Protein AF-A0A9D4GRG3-F1 (afdb_monomer_lite)

Secondary structure (DSSP, 8-state):
--SSSSTT----------SEE-----SSS-PPPEEPHHHHHHHHHSS--HHHHHHHHHHTT--PPPHHHHHHHHHHH-HHHHHHHHHHHHHHHHHHHHHHTT-

pLDDT: mean 75.42, std 15.71, range [44.47, 92.75]

Organism: Dreissena polymorpha (NCBI:txid45954)

Structure (mmCIF, N/CA/C/O backbone):
data_AF-A0A9D4GRG3-F1
#
_entry.id   AF-A0A9D4GRG3-F1
#
loop_
_atom_site.group_PDB
_atom_site.id
_atom_site.type_symbol
_atom_site.label_atom_id
_atom_site.label_alt_id
_atom_site.label_comp_id
_atom_site.label_asym_id
_atom_site.label_entity_id
_atom_site.label_seq_id
_atom_site.pdbx_PDB_ins_code
_atom_site.Cartn_x
_atom_site.Cartn_y
_atom_site.Cartn_z
_atom_site.occupancy
_atom_site.B_iso_or_equiv
_atom_site.auth_seq_id
_atom_site.auth_comp_id
_atom_site.auth_asym_id
_atom_site.auth_atom_id
_atom_site.pdbx_PDB_model_num
ATOM 1 N N . MET A 1 1 ? -18.879 -21.545 46.223 1.00 50.59 1 MET A 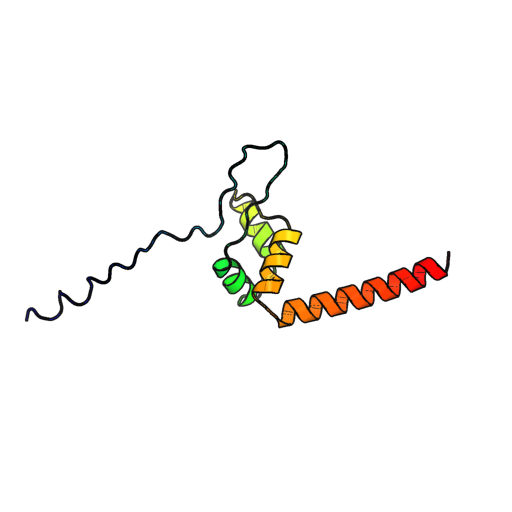N 1
ATOM 2 C CA . MET A 1 1 ? -19.431 -20.861 45.037 1.00 50.59 1 MET A CA 1
ATOM 3 C C . MET A 1 1 ? -18.868 -19.434 44.940 1.00 50.59 1 MET A C 1
ATOM 5 O O . MET A 1 1 ? -19.597 -18.518 44.615 1.00 50.59 1 MET A O 1
ATOM 9 N N . GLU A 1 2 ? -17.574 -19.231 45.237 1.00 49.31 2 GLU A N 1
ATOM 10 C CA . GLU A 1 2 ? -16.988 -17.877 45.379 1.00 49.31 2 GLU A CA 1
ATOM 11 C C . GLU A 1 2 ? -15.610 -17.728 44.705 1.00 49.31 2 GLU A C 1
ATOM 13 O O . GLU A 1 2 ? -14.969 -16.697 44.835 1.00 49.31 2 GLU A O 1
ATOM 18 N N . ARG A 1 3 ? -15.133 -18.733 43.953 1.00 54.16 3 ARG A N 1
ATOM 19 C CA . ARG A 1 3 ? -13.792 -18.700 43.328 1.00 54.16 3 ARG A CA 1
ATOM 20 C C . ARG A 1 3 ? -13.764 -18.267 41.859 1.00 54.16 3 ARG A C 1
ATOM 22 O O . ARG A 1 3 ? -12.698 -18.255 41.262 1.00 54.16 3 ARG A O 1
ATOM 29 N N . GLU A 1 4 ? -14.902 -17.896 41.277 1.00 53.06 4 GLU A N 1
ATOM 30 C CA . GLU A 1 4 ? -14.973 -17.493 39.860 1.00 53.06 4 GLU A CA 1
ATOM 31 C C . GLU A 1 4 ? -15.041 -15.971 39.653 1.00 53.06 4 GLU A C 1
ATOM 33 O O . GLU A 1 4 ? -14.869 -15.496 38.533 1.00 53.06 4 GLU A O 1
ATOM 38 N N . ALA A 1 5 ? -15.222 -15.184 40.720 1.00 51.09 5 ALA A N 1
ATOM 39 C CA . ALA A 1 5 ? -15.347 -13.728 40.616 1.00 51.09 5 ALA A CA 1
ATOM 40 C C . ALA A 1 5 ? -13.997 -12.980 40.544 1.00 51.09 5 ALA A C 1
ATOM 42 O O . ALA A 1 5 ? -13.960 -11.838 40.094 1.00 51.09 5 ALA A O 1
ATOM 43 N N . GLU A 1 6 ? -12.881 -13.606 40.929 1.00 50.59 6 GLU A N 1
ATOM 44 C CA . GLU A 1 6 ? -11.565 -12.941 40.984 1.00 50.59 6 GLU A CA 1
ATOM 45 C C . GLU A 1 6 ? -10.741 -13.070 39.688 1.00 50.59 6 GLU A C 1
ATOM 47 O O . GLU A 1 6 ? -9.720 -12.404 39.526 1.00 50.59 6 GLU A O 1
ATOM 52 N N . MET A 1 7 ? -11.185 -13.870 38.710 1.00 44.78 7 MET A N 1
ATOM 53 C CA . MET A 1 7 ? -10.407 -14.127 37.485 1.00 44.78 7 MET A CA 1
ATOM 54 C C . MET A 1 7 ? -10.530 -13.024 36.410 1.00 44.78 7 MET A C 1
ATOM 56 O O . MET A 1 7 ? -9.888 -13.102 35.365 1.00 44.78 7 MET A O 1
ATOM 60 N N . TYR A 1 8 ? -11.313 -11.968 36.661 1.00 50.69 8 TYR A N 1
ATOM 61 C CA . TYR A 1 8 ? -11.527 -10.851 35.726 1.00 50.69 8 TYR A CA 1
ATOM 62 C C . TYR A 1 8 ? -10.946 -9.510 36.202 1.00 50.69 8 TYR A C 1
ATOM 64 O O . TYR A 1 8 ? -11.350 -8.449 35.734 1.00 50.69 8 TYR A O 1
ATOM 72 N N . GLN A 1 9 ? -9.947 -9.535 37.085 1.00 47.31 9 GLN A N 1
ATOM 73 C CA . GLN A 1 9 ? -9.144 -8.357 37.441 1.00 47.31 9 GLN A CA 1
ATOM 74 C C . GLN A 1 9 ? -7.773 -8.380 36.758 1.00 47.31 9 GLN A C 1
ATOM 76 O O . GLN A 1 9 ? -6.725 -8.203 37.370 1.00 47.31 9 GLN A O 1
ATOM 81 N N . MET A 1 10 ? -7.769 -8.563 35.439 1.00 47.16 10 MET A N 1
ATOM 82 C CA . MET A 1 10 ? -6.627 -8.130 34.638 1.00 47.16 10 MET A CA 1
ATOM 83 C C . MET A 1 10 ? -6.776 -6.622 34.410 1.00 47.16 10 MET A C 1
ATOM 85 O O . MET A 1 10 ? -7.795 -6.210 33.846 1.00 47.16 10 MET A O 1
ATOM 89 N N . PRO A 1 11 ? -5.796 -5.778 34.783 1.00 45.66 11 PRO A N 1
ATOM 90 C CA . PRO A 1 11 ? -5.781 -4.391 34.361 1.00 45.66 11 PRO A CA 1
ATOM 91 C C . PRO A 1 11 ? -5.385 -4.402 32.888 1.00 45.66 11 PRO A C 1
ATOM 93 O O . PRO A 1 11 ? -4.245 -4.118 32.526 1.00 45.66 11 PRO A O 1
ATOM 96 N N . ILE A 1 12 ? -6.313 -4.787 32.011 1.00 54.47 12 ILE A N 1
ATOM 97 C CA . ILE A 1 12 ? -6.154 -4.479 30.604 1.00 54.47 12 ILE A CA 1
ATOM 98 C C . ILE A 1 12 ? -6.296 -2.966 30.568 1.00 54.47 12 ILE A C 1
ATOM 100 O O . ILE A 1 12 ? -7.397 -2.421 30.644 1.00 54.47 12 ILE A O 1
ATOM 104 N N . CYS A 1 13 ? -5.155 -2.286 30.547 1.00 44.47 13 CYS A N 1
ATOM 105 C CA . CYS A 1 13 ? -5.041 -0.886 30.213 1.00 44.47 13 CYS A CA 1
ATOM 106 C C . CYS A 1 13 ? -5.516 -0.724 28.762 1.00 44.47 13 CYS A C 1
ATOM 108 O O . CYS A 1 13 ? -4.736 -0.523 27.838 1.00 44.47 13 CYS A O 1
ATOM 110 N N . TRP A 1 14 ? -6.830 -0.834 28.550 1.00 4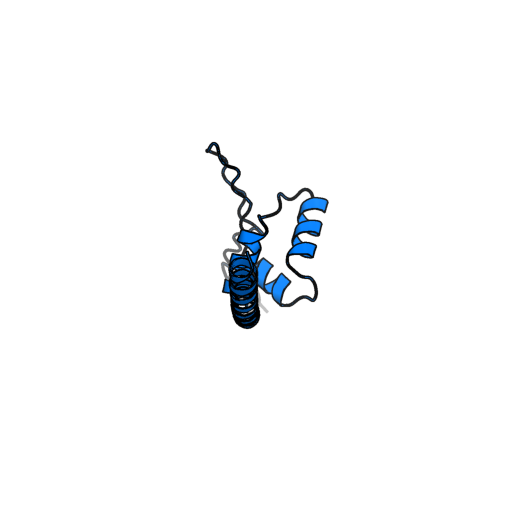6.47 14 TRP A N 1
ATOM 111 C CA . TRP A 1 14 ? -7.525 -0.410 27.347 1.00 46.47 14 TRP A CA 1
ATOM 112 C C . TRP A 1 14 ? -7.455 1.117 27.300 1.00 46.47 14 TRP A C 1
ATOM 114 O O . TRP A 1 14 ? -8.457 1.820 27.400 1.00 46.47 14 TRP A O 1
ATOM 124 N N . GLN A 1 15 ? -6.252 1.665 27.144 1.00 51.72 15 GLN A N 1
ATOM 125 C CA . GLN A 1 15 ? -6.131 2.940 26.470 1.00 51.72 15 GLN A CA 1
ATOM 126 C C . GLN A 1 15 ? -6.703 2.693 25.083 1.00 51.72 15 GLN A C 1
ATOM 128 O O . GLN A 1 15 ? -6.098 1.983 24.284 1.00 51.72 15 GLN A O 1
ATOM 133 N N . ALA A 1 16 ? -7.917 3.195 24.852 1.00 52.69 16 ALA A N 1
ATOM 134 C CA . ALA A 1 16 ? -8.603 3.104 23.577 1.00 52.69 16 ALA A CA 1
ATOM 135 C C . ALA A 1 16 ? -7.630 3.544 22.476 1.00 52.69 16 ALA A C 1
ATOM 137 O O . ALA A 1 16 ? -7.341 4.733 22.317 1.00 52.69 16 ALA A O 1
ATOM 138 N N . LEU A 1 17 ? -7.059 2.569 21.764 1.00 56.00 17 LEU A N 1
ATOM 139 C CA . LEU A 1 17 ? -6.125 2.831 20.685 1.00 56.00 17 LEU A CA 1
ATOM 140 C C . LEU A 1 17 ? -6.932 3.510 19.591 1.00 56.00 17 LEU A C 1
ATOM 142 O O . LEU A 1 17 ? -7.736 2.875 18.907 1.00 56.00 17 LEU A O 1
ATOM 146 N N . LYS A 1 18 ? -6.746 4.824 19.448 1.00 58.31 18 LYS A N 1
ATOM 147 C CA . LYS A 1 18 ? -7.387 5.567 18.372 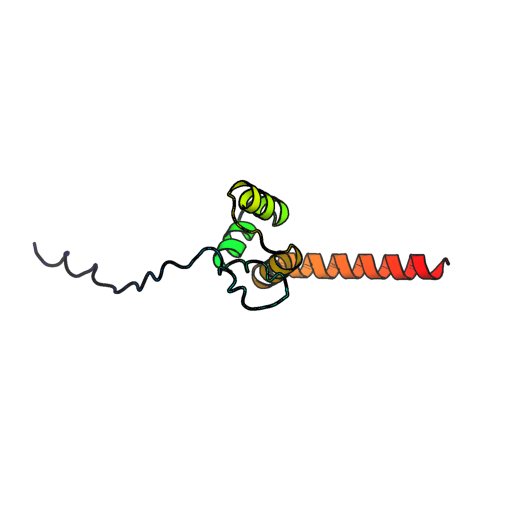1.00 58.31 18 LYS A CA 1
ATOM 148 C C . LYS A 1 18 ? -6.998 4.920 17.037 1.00 58.31 18 LYS A C 1
ATOM 150 O O . LYS A 1 18 ? -5.837 4.575 16.795 1.00 58.31 18 LYS A O 1
ATOM 155 N N . LEU A 1 19 ? -7.988 4.770 16.157 1.00 57.62 19 LEU A N 1
ATOM 156 C CA . LEU A 1 19 ? -7.822 4.249 14.791 1.00 57.62 19 LEU A CA 1
ATOM 157 C C . LEU A 1 19 ? -6.822 5.074 13.962 1.00 57.62 19 LEU A C 1
ATOM 159 O O . LEU A 1 19 ? -6.259 4.595 12.978 1.00 57.62 19 LEU A O 1
ATOM 163 N N . PHE A 1 20 ? -6.592 6.315 14.372 1.00 61.47 20 PHE A N 1
ATOM 164 C CA . PHE A 1 20 ? -5.642 7.245 13.790 1.00 61.47 20 PHE A CA 1
ATOM 165 C C . PHE A 1 20 ? -5.154 8.202 14.876 1.00 61.47 20 PHE A C 1
ATOM 167 O O . PHE A 1 20 ? -5.885 8.529 15.812 1.00 61.47 20 PHE A O 1
ATOM 174 N N . ASN A 1 21 ? -3.924 8.687 14.730 1.00 62.22 21 ASN A N 1
ATOM 175 C CA . ASN A 1 21 ? -3.459 9.801 15.544 1.00 62.22 21 ASN A CA 1
ATOM 176 C C . ASN A 1 21 ? -3.963 11.102 14.915 1.00 62.22 21 ASN A C 1
ATOM 178 O O . ASN A 1 21 ? -3.599 11.443 13.785 1.00 62.22 21 ASN A O 1
ATOM 182 N N . GLU A 1 22 ? -4.823 11.813 15.646 1.00 59.38 22 GLU A N 1
ATOM 183 C CA . GLU A 1 22 ? -5.215 13.178 15.304 1.00 59.38 22 GLU A CA 1
ATOM 184 C C . GLU A 1 22 ? -3.977 14.065 15.269 1.00 59.38 22 GLU A C 1
ATOM 186 O O . GLU A 1 22 ? -3.082 13.986 16.116 1.00 59.38 22 GLU A O 1
ATOM 191 N N . VAL A 1 23 ? -3.901 14.911 14.252 1.00 62.84 23 VAL A N 1
ATOM 192 C CA . VAL A 1 23 ? -2.708 15.707 14.050 1.00 62.84 23 VAL A CA 1
ATOM 193 C C . VAL A 1 23 ? -2.761 16.972 14.895 1.00 62.84 23 VAL A C 1
ATOM 195 O O . VAL A 1 23 ? -3.615 17.825 14.687 1.00 62.84 23 VAL A O 1
ATOM 198 N N . ASN A 1 24 ? -1.776 17.154 15.775 1.00 57.03 24 ASN A N 1
ATOM 199 C CA . ASN A 1 24 ? -1.554 18.430 16.447 1.00 57.03 24 ASN A CA 1
ATOM 200 C C . ASN A 1 24 ? -1.028 19.479 15.438 1.00 57.03 24 ASN A C 1
ATOM 202 O O . ASN A 1 24 ? 0.128 19.434 14.997 1.00 57.03 24 ASN A O 1
ATOM 206 N N . THR A 1 25 ? -1.892 20.403 15.020 1.00 57.50 25 THR A N 1
ATOM 207 C CA . THR A 1 25 ? -1.621 21.415 13.988 1.00 57.50 25 THR A CA 1
ATOM 208 C C . THR A 1 25 ? -1.025 22.693 14.585 1.00 57.50 25 THR A C 1
ATOM 210 O O . THR A 1 25 ? -1.659 23.741 14.578 1.00 57.50 25 THR A O 1
ATOM 213 N N . LYS A 1 26 ? 0.213 22.643 15.092 1.00 57.78 26 LYS A N 1
ATOM 214 C CA . LYS A 1 26 ? 0.947 23.851 15.542 1.00 57.78 26 LYS A CA 1
ATOM 215 C C . LYS A 1 26 ? 1.872 24.473 14.477 1.00 57.78 26 LYS A C 1
ATOM 217 O O . LYS A 1 26 ? 2.718 25.292 14.809 1.00 57.78 26 LYS A O 1
ATOM 222 N N . GLY A 1 27 ? 1.760 24.101 13.195 1.00 59.31 27 GLY A N 1
ATOM 223 C CA . GLY A 1 27 ? 2.681 24.582 12.151 1.00 59.31 27 GLY A CA 1
ATOM 224 C C . GLY A 1 27 ? 2.051 24.800 10.775 1.00 59.31 27 GLY A C 1
ATOM 225 O O . GLY A 1 27 ? 1.037 24.196 10.440 1.00 59.31 27 GLY A O 1
ATOM 226 N N . LYS A 1 28 ? 2.712 25.626 9.948 1.00 53.38 28 LYS A N 1
ATOM 227 C CA . LYS A 1 28 ? 2.274 26.123 8.620 1.00 53.38 28 LYS A CA 1
ATOM 228 C C . LYS A 1 28 ? 2.142 25.046 7.518 1.00 53.38 28 LYS A C 1
ATOM 230 O O . LYS A 1 28 ? 2.013 25.380 6.345 1.00 53.38 28 LYS A O 1
ATOM 235 N N . ARG A 1 29 ? 2.209 23.751 7.851 1.00 54.69 29 ARG A N 1
ATOM 236 C CA . ARG A 1 29 ? 2.112 22.634 6.892 1.00 54.69 29 ARG A CA 1
ATOM 237 C C . ARG A 1 29 ? 0.939 21.722 7.239 1.00 54.69 29 ARG A C 1
ATOM 239 O O . ARG A 1 29 ? 0.755 21.365 8.399 1.00 54.69 29 ARG A O 1
ATOM 246 N N . ARG A 1 30 ? 0.206 21.274 6.211 1.00 52.53 30 ARG A N 1
ATOM 247 C CA . ARG A 1 30 ? -0.780 20.189 6.319 1.00 52.53 30 ARG A CA 1
ATOM 248 C C . ARG A 1 30 ? -0.058 18.915 6.750 1.00 52.53 30 ARG A C 1
ATOM 250 O O . ARG A 1 30 ? 0.622 18.287 5.943 1.00 52.53 30 ARG A O 1
ATOM 257 N N . ARG A 1 31 ? -0.182 18.532 8.016 1.00 53.88 31 ARG A N 1
ATOM 258 C CA . ARG A 1 31 ? 0.155 17.175 8.440 1.00 53.88 31 ARG A CA 1
ATOM 259 C C . ARG A 1 31 ? -1.108 16.329 8.250 1.00 53.88 31 ARG A C 1
ATOM 261 O O . ARG A 1 31 ? -2.178 16.721 8.703 1.00 53.88 31 ARG A O 1
ATOM 268 N N . SER A 1 32 ? -1.003 15.228 7.512 1.00 57.47 32 SER A N 1
ATOM 269 C CA . SER A 1 32 ? -2.118 14.292 7.341 1.00 57.47 32 SER A CA 1
ATOM 270 C C . SER A 1 32 ? -2.223 13.377 8.553 1.00 57.47 32 SER A C 1
ATOM 272 O O . SER A 1 32 ? -1.187 13.057 9.134 1.00 57.47 32 SER A O 1
ATOM 274 N N . ALA A 1 33 ? -3.432 12.921 8.891 1.00 63.03 33 ALA A N 1
ATOM 275 C CA . ALA A 1 33 ? -3.610 11.844 9.861 1.00 63.03 33 ALA A CA 1
ATOM 276 C C . ALA A 1 33 ? -2.701 10.658 9.493 1.00 63.03 33 ALA A C 1
ATOM 278 O O . ALA A 1 33 ? -2.538 10.344 8.308 1.00 63.03 33 ALA A O 1
ATOM 279 N N . GLU A 1 34 ? -2.065 10.040 10.486 1.00 68.00 34 GLU A N 1
ATOM 280 C CA . GLU A 1 34 ? -1.282 8.819 10.289 1.00 68.00 34 GLU A CA 1
ATOM 281 C C . GLU A 1 34 ? -2.146 7.622 10.686 1.00 68.00 34 GLU A C 1
ATOM 283 O O . GLU A 1 34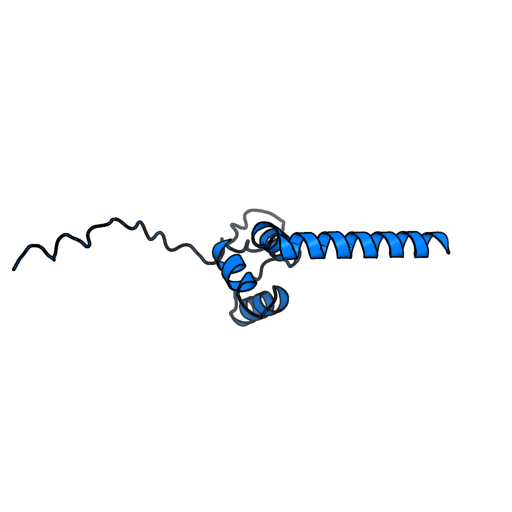 ? -2.771 7.612 11.750 1.00 68.00 34 GLU A O 1
ATOM 288 N N . ILE A 1 35 ? -2.225 6.639 9.788 1.00 75.38 35 ILE A N 1
ATOM 289 C CA . ILE A 1 35 ? -3.018 5.428 9.995 1.00 75.38 35 ILE A CA 1
ATOM 290 C C . ILE A 1 35 ? -2.371 4.570 11.070 1.00 75.38 35 ILE A C 1
ATOM 292 O O . ILE A 1 35 ? -1.177 4.276 10.997 1.00 75.38 35 ILE A O 1
ATOM 296 N N . ASN A 1 36 ? -3.180 4.103 12.020 1.00 81.38 36 ASN A N 1
ATOM 297 C CA . ASN A 1 36 ? -2.750 3.102 12.983 1.00 81.38 36 ASN A CA 1
ATOM 298 C C . ASN A 1 36 ? -2.372 1.790 12.268 1.00 81.38 36 ASN A C 1
ATOM 300 O O . ASN A 1 36 ? -3.089 1.316 11.387 1.00 81.38 36 ASN A O 1
ATOM 304 N N . ILE A 1 37 ? -1.266 1.165 12.681 1.00 79.31 37 ILE A N 1
ATOM 305 C CA . ILE A 1 37 ? -0.798 -0.121 12.145 1.00 79.31 37 ILE A CA 1
ATOM 306 C C . ILE A 1 37 ? -1.915 -1.174 12.148 1.00 79.31 37 ILE A C 1
ATOM 308 O O . ILE A 1 37 ? -2.092 -1.860 11.145 1.00 79.31 37 ILE A O 1
ATOM 312 N N . GLY A 1 38 ? -2.708 -1.246 13.222 1.00 79.62 38 GLY A N 1
ATOM 313 C CA . GLY A 1 38 ? -3.827 -2.184 13.345 1.00 79.62 38 GLY A CA 1
ATOM 314 C C . GLY A 1 38 ? -4.904 -1.973 12.281 1.00 79.62 38 GLY A C 1
ATOM 315 O O . GLY A 1 38 ? -5.377 -2.935 11.680 1.00 79.62 38 GLY A O 1
ATOM 316 N N . PHE A 1 39 ? -5.224 -0.716 11.960 1.00 84.94 39 PHE A N 1
ATOM 317 C CA . PHE A 1 39 ? -6.142 -0.417 10.861 1.00 84.94 39 PHE A CA 1
ATOM 318 C C . PHE A 1 39 ? -5.561 -0.880 9.524 1.00 84.94 39 PHE A C 1
ATOM 320 O O . PHE A 1 39 ? -6.261 -1.491 8.725 1.00 84.94 39 PHE A O 1
ATOM 327 N N . GLN A 1 40 ? -4.269 -0.645 9.288 1.00 87.62 40 GLN A N 1
ATOM 328 C CA . GLN A 1 40 ? -3.626 -1.074 8.049 1.00 87.62 40 GLN A CA 1
ATOM 329 C C . GLN A 1 40 ? -3.533 -2.605 7.927 1.00 87.62 40 GLN A C 1
ATOM 331 O O . GLN A 1 40 ? -3.610 -3.111 6.811 1.00 87.62 40 GLN A O 1
ATOM 336 N N . ILE A 1 41 ? -3.411 -3.336 9.041 1.00 84.88 41 ILE A N 1
ATOM 337 C CA . ILE A 1 41 ? -3.529 -4.805 9.074 1.00 84.88 41 ILE A CA 1
ATOM 338 C C . ILE A 1 41 ? -4.934 -5.224 8.640 1.00 84.88 41 ILE A C 1
ATOM 340 O O . ILE A 1 41 ? -5.055 -6.063 7.754 1.00 84.88 41 ILE A O 1
ATOM 344 N N . GLY A 1 42 ? -5.977 -4.589 9.182 1.00 86.25 42 GLY A N 1
ATOM 345 C CA . GLY A 1 42 ? -7.362 -4.837 8.767 1.00 86.25 42 GLY A CA 1
ATOM 346 C C . GLY A 1 42 ? -7.624 -4.509 7.292 1.00 86.25 42 GLY A C 1
ATOM 347 O O . GLY A 1 42 ? -8.310 -5.245 6.591 1.00 86.25 42 GLY A O 1
ATOM 348 N N . VAL A 1 43 ? -7.035 -3.431 6.775 1.00 88.19 43 VAL A N 1
ATOM 349 C CA . VAL A 1 43 ? -7.107 -3.104 5.341 1.00 88.19 43 VAL A CA 1
ATOM 350 C C . VAL A 1 43 ? -6.359 -4.142 4.501 1.00 88.19 43 VAL A C 1
ATOM 352 O O . VAL A 1 43 ? -6.829 -4.520 3.439 1.00 88.19 43 VAL A O 1
ATOM 355 N N . ALA A 1 44 ? -5.207 -4.630 4.963 1.00 85.31 44 ALA A N 1
ATOM 356 C CA . ALA A 1 44 ? -4.434 -5.637 4.238 1.00 85.31 44 ALA A CA 1
ATOM 357 C C . ALA A 1 44 ? -5.09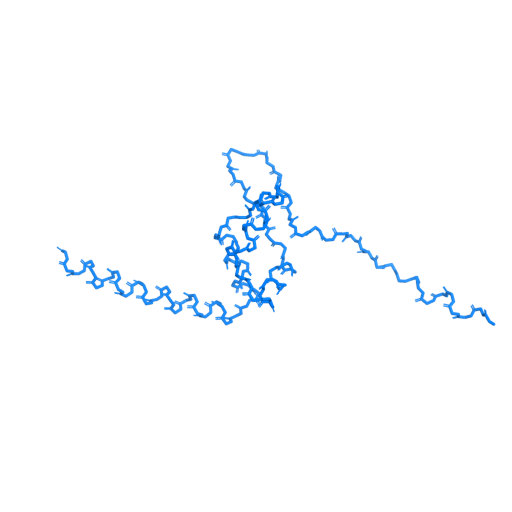2 -7.028 4.245 1.00 85.31 44 ALA A C 1
ATOM 359 O O . ALA A 1 44 ? -4.847 -7.807 3.327 1.00 85.31 44 ALA A O 1
ATOM 360 N N . SER A 1 45 ? -5.899 -7.344 5.262 1.00 85.75 45 SER A N 1
ATOM 361 C CA . SER A 1 45 ? -6.643 -8.604 5.356 1.00 85.75 45 SER A CA 1
ATOM 362 C C . SER A 1 45 ? -8.003 -8.573 4.656 1.00 85.75 45 SER A C 1
ATOM 364 O O . SER A 1 45 ? -8.617 -9.623 4.471 1.00 85.75 45 SER A O 1
ATOM 366 N N . THR A 1 46 ? -8.485 -7.395 4.258 1.00 85.81 46 THR A N 1
ATOM 367 C CA . THR A 1 46 ? -9.755 -7.222 3.544 1.00 85.81 46 THR A CA 1
ATOM 368 C C . THR A 1 46 ? -9.532 -7.046 2.043 1.00 85.81 46 THR A C 1
ATOM 370 O O . THR A 1 46 ? -8.428 -6.795 1.567 1.00 85.81 46 THR A O 1
ATOM 373 N N . SER A 1 47 ? -10.602 -7.190 1.260 1.00 83.06 47 SER A N 1
ATOM 374 C CA . SER A 1 47 ? -10.549 -7.079 -0.203 1.00 83.06 47 SER A CA 1
ATOM 375 C C . SER A 1 47 ? -10.469 -5.638 -0.721 1.00 83.06 47 SER A C 1
ATOM 377 O O . SER A 1 47 ? -10.310 -5.434 -1.925 1.00 83.06 47 SER A O 1
ATOM 379 N N . PHE A 1 48 ? -10.583 -4.623 0.144 1.00 83.94 48 PHE A N 1
ATOM 380 C CA . PHE A 1 48 ? -10.562 -3.227 -0.282 1.00 83.94 48 PHE A CA 1
ATOM 381 C C . PHE A 1 48 ? -9.197 -2.574 -0.043 1.00 83.94 48 PHE A C 1
ATOM 383 O O . PHE A 1 48 ? -8.607 -2.651 1.028 1.00 83.94 48 PHE A O 1
ATOM 390 N N . GLY A 1 49 ? -8.688 -1.893 -1.071 1.00 87.12 49 GLY A N 1
ATOM 391 C CA . GLY A 1 49 ? -7.384 -1.236 -1.021 1.00 87.12 49 GLY A CA 1
ATOM 392 C C . GLY A 1 49 ? -7.409 0.141 -0.354 1.00 87.12 49 GLY A C 1
ATOM 393 O O . GLY A 1 49 ? -8.464 0.730 -0.112 1.00 87.12 49 GLY A O 1
ATOM 394 N N . ASN A 1 50 ? -6.213 0.710 -0.163 1.00 89.69 50 ASN A N 1
ATOM 395 C CA . ASN A 1 50 ? -6.007 2.015 0.475 1.00 89.69 50 ASN A CA 1
ATOM 396 C C . ASN A 1 50 ? -6.904 3.132 -0.090 1.00 89.69 50 ASN A C 1
ATOM 398 O O . ASN A 1 50 ? -7.394 3.973 0.659 1.00 89.69 50 ASN A O 1
ATOM 402 N N . THR A 1 51 ? -7.150 3.143 -1.402 1.00 89.81 51 THR A N 1
ATOM 403 C CA . THR A 1 51 ? -8.014 4.139 -2.054 1.00 89.81 51 THR A CA 1
ATOM 404 C C . THR A 1 51 ? -9.447 4.089 -1.531 1.00 89.81 51 THR A C 1
ATOM 406 O O . THR A 1 51 ? -10.032 5.134 -1.242 1.00 89.81 51 THR A O 1
ATOM 409 N N . SER A 1 52 ? -10.005 2.888 -1.385 1.00 90.56 52 SER A N 1
ATOM 410 C CA . SER A 1 52 ? -11.360 2.681 -0.875 1.00 90.56 52 SER A CA 1
ATOM 411 C C . SER A 1 52 ? -11.443 3.051 0.603 1.00 90.56 52 SER A C 1
ATOM 413 O O . SER A 1 52 ? -12.330 3.813 0.979 1.00 90.56 52 SER A O 1
ATOM 415 N N . SER A 1 53 ? -10.465 2.638 1.417 1.00 89.81 53 SER A N 1
ATOM 416 C CA . SER A 1 53 ? -10.386 3.026 2.836 1.00 89.81 53 SER A CA 1
ATOM 417 C C . SER A 1 53 ? -10.350 4.545 3.001 1.00 89.81 53 SER A C 1
ATOM 419 O O . SER A 1 53 ? -11.023 5.108 3.860 1.00 89.81 53 SER A O 1
ATOM 421 N N . ARG A 1 54 ? -9.609 5.234 2.127 1.00 88.75 54 ARG A N 1
ATOM 422 C CA . ARG A 1 54 ? -9.513 6.695 2.117 1.00 88.75 54 ARG A CA 1
ATOM 423 C C . ARG A 1 54 ? -10.835 7.371 1.751 1.00 88.75 54 ARG A C 1
ATOM 425 O O . ARG A 1 54 ? -11.176 8.397 2.333 1.00 88.75 54 ARG A O 1
ATOM 432 N N . ARG A 1 55 ? -11.576 6.810 0.788 1.00 90.50 55 ARG A N 1
ATOM 433 C CA . ARG A 1 55 ? -12.916 7.294 0.419 1.00 90.50 55 ARG A CA 1
ATOM 434 C C . ARG A 1 55 ? -13.880 7.159 1.591 1.00 90.50 55 ARG A C 1
ATOM 436 O O . ARG A 1 55 ? -14.538 8.141 1.902 1.00 90.50 55 ARG A O 1
ATOM 443 N N . ILE A 1 56 ? -13.873 6.012 2.273 1.00 89.56 56 ILE A N 1
ATOM 444 C CA . ILE A 1 56 ? -14.694 5.772 3.469 1.00 89.56 56 ILE A CA 1
ATOM 445 C C . ILE A 1 56 ? -14.379 6.808 4.556 1.00 89.56 56 ILE A C 1
ATOM 447 O O . ILE A 1 56 ? -15.288 7.426 5.097 1.00 89.56 56 ILE A O 1
ATOM 451 N N . MET A 1 57 ? -13.096 7.067 4.834 1.00 87.12 57 MET A N 1
ATOM 452 C CA . MET A 1 57 ? -12.702 8.093 5.810 1.00 87.12 57 MET A CA 1
ATOM 453 C C . MET A 1 57 ? -13.242 9.477 5.439 1.00 87.12 57 MET A C 1
ATOM 455 O O . MET A 1 57 ? -13.843 10.141 6.279 1.00 87.12 57 MET A O 1
ATOM 459 N N . ASN A 1 58 ? -13.089 9.881 4.175 1.00 86.12 58 ASN A N 1
ATOM 460 C CA . ASN A 1 58 ? -13.595 11.168 3.700 1.00 86.12 58 ASN A CA 1
ATOM 461 C C . ASN A 1 58 ? -15.124 11.271 3.816 1.00 86.12 58 ASN A C 1
ATOM 463 O O . ASN A 1 58 ? -15.623 12.317 4.216 1.00 86.12 58 ASN A O 1
ATOM 467 N N . THR A 1 59 ? -15.866 10.208 3.487 1.00 89.56 59 THR A N 1
ATOM 468 C CA . THR A 1 59 ? -17.336 10.194 3.603 1.00 89.56 59 THR A CA 1
ATOM 469 C C . THR A 1 59 ? -17.814 10.186 5.052 1.00 89.56 59 THR A C 1
ATOM 471 O O . THR A 1 59 ? -18.904 10.664 5.334 1.00 89.56 59 THR A O 1
ATOM 474 N N . SER A 1 60 ? -16.989 9.695 5.978 1.00 85.12 60 SER A N 1
ATOM 475 C CA . SER A 1 60 ? -17.268 9.700 7.418 1.00 85.12 60 SER A CA 1
ATOM 476 C C . SER A 1 60 ? -16.814 10.987 8.123 1.00 85.12 60 SER A C 1
ATOM 478 O O . SER A 1 60 ? -16.712 11.000 9.346 1.00 85.12 60 SER A O 1
ATOM 480 N N . ASN A 1 61 ? -16.506 12.060 7.379 1.00 82.81 61 ASN A N 1
ATOM 481 C CA . ASN A 1 61 ? -15.959 13.323 7.901 1.00 82.81 61 ASN A CA 1
ATOM 482 C C . ASN A 1 61 ? -14.647 13.168 8.699 1.00 82.81 61 ASN A C 1
ATOM 484 O O . ASN A 1 61 ? -14.300 14.015 9.522 1.00 82.81 61 ASN A O 1
ATOM 488 N N . ILE A 1 62 ? -13.883 12.103 8.442 1.00 81.50 62 ILE A N 1
ATOM 489 C CA . ILE A 1 62 ? -12.561 11.881 9.030 1.00 81.50 62 ILE A CA 1
ATOM 490 C C . ILE A 1 62 ? -11.516 12.417 8.053 1.00 81.50 62 ILE A C 1
ATOM 492 O O . ILE A 1 62 ? -11.519 12.075 6.869 1.00 81.50 62 ILE A O 1
ATOM 496 N N . ILE A 1 63 ? -10.579 13.235 8.543 1.00 80.75 63 ILE A N 1
ATOM 497 C CA . ILE A 1 63 ? -9.481 13.743 7.714 1.00 80.75 63 ILE A CA 1
ATOM 498 C C . ILE A 1 63 ? -8.626 12.567 7.257 1.00 80.75 63 ILE A C 1
ATOM 500 O O . ILE A 1 63 ? -7.848 11.995 8.024 1.00 80.75 63 ILE A O 1
ATOM 504 N N . ALA A 1 64 ? -8.747 12.232 5.977 1.00 82.12 64 ALA A N 1
ATOM 505 C CA . ALA A 1 64 ? -8.015 11.121 5.429 1.00 82.12 64 ALA A CA 1
ATOM 506 C C . ALA A 1 64 ? -6.493 11.390 5.382 1.00 82.12 64 ALA A C 1
ATOM 508 O O . ALA A 1 64 ? -6.043 12.458 4.942 1.00 82.12 64 ALA A O 1
ATOM 509 N N . PRO A 1 65 ? -5.681 10.382 5.723 1.00 83.06 65 PRO A N 1
ATOM 510 C CA . PRO A 1 65 ? -4.246 10.335 5.470 1.00 83.06 65 PRO A CA 1
ATOM 511 C C . PRO A 1 65 ? -3.895 10.627 4.011 1.00 83.06 65 PRO A C 1
ATOM 513 O O . PRO A 1 65 ? -4.692 10.417 3.087 1.00 83.06 65 PRO A O 1
ATOM 516 N N . THR A 1 66 ? -2.665 11.075 3.768 1.00 84.44 66 THR A N 1
ATOM 517 C CA . THR A 1 66 ? -2.166 11.172 2.391 1.00 84.44 66 THR A CA 1
ATOM 518 C C . THR A 1 66 ? -1.976 9.774 1.787 1.00 84.44 66 THR A C 1
ATOM 520 O O . THR A 1 66 ? -1.586 8.853 2.509 1.00 84.44 66 THR A O 1
ATOM 523 N N . PRO A 1 67 ? -2.176 9.593 0.466 1.00 86.06 67 PRO A N 1
ATOM 524 C CA . PRO A 1 67 ? -1.927 8.309 -0.198 1.00 86.06 67 PRO A CA 1
ATOM 525 C C . PRO A 1 67 ? -0.514 7.773 0.067 1.00 86.06 67 PRO A C 1
ATOM 527 O O . PRO A 1 67 ? -0.332 6.591 0.336 1.00 86.06 67 PRO A O 1
ATOM 530 N N . ASN A 1 68 ? 0.479 8.666 0.095 1.00 85.25 68 ASN A N 1
ATOM 531 C CA . ASN A 1 68 ? 1.867 8.315 0.386 1.00 85.25 68 ASN A CA 1
ATOM 532 C C . ASN A 1 68 ? 2.053 7.790 1.817 1.00 85.25 68 ASN A C 1
ATOM 534 O O . ASN A 1 68 ? 2.807 6.840 2.021 1.00 85.25 68 ASN A O 1
ATOM 538 N N . ALA A 1 69 ? 1.379 8.385 2.806 1.00 82.88 69 ALA A N 1
ATOM 539 C CA . ALA A 1 69 ? 1.418 7.895 4.183 1.00 82.88 69 ALA A CA 1
ATOM 540 C C . ALA A 1 69 ? 0.762 6.510 4.300 1.00 82.88 69 ALA A C 1
ATOM 542 O O . ALA A 1 69 ? 1.354 5.607 4.889 1.00 82.88 69 ALA A O 1
ATOM 543 N N . MET A 1 70 ? -0.396 6.309 3.660 1.00 86.81 70 MET A N 1
ATOM 544 C CA . MET A 1 70 ? -1.050 4.994 3.606 1.00 86.81 70 MET A CA 1
ATOM 545 C C . MET A 1 70 ? -0.159 3.942 2.945 1.00 86.81 70 MET A C 1
ATOM 547 O O . MET A 1 70 ? -0.037 2.828 3.445 1.00 86.81 70 MET A O 1
ATOM 551 N N . GLN A 1 71 ? 0.516 4.296 1.849 1.00 87.56 71 GLN A N 1
ATOM 552 C CA . GLN A 1 71 ? 1.390 3.365 1.143 1.00 87.56 71 GLN A CA 1
ATOM 553 C C . GLN A 1 71 ? 2.617 2.979 1.971 1.00 87.56 71 GLN A C 1
ATOM 555 O O . GLN A 1 71 ? 2.998 1.809 2.009 1.00 87.56 71 GLN A O 1
ATOM 560 N N . LYS A 1 72 ? 3.218 3.943 2.678 1.00 86.50 72 LYS A N 1
ATOM 561 C CA . LYS A 1 72 ? 4.301 3.663 3.630 1.00 86.50 72 LYS A CA 1
ATOM 562 C C . LYS A 1 72 ? 3.847 2.686 4.707 1.00 86.50 72 LYS A C 1
ATOM 564 O O . LYS A 1 72 ? 4.589 1.763 5.030 1.00 86.50 72 LYS A O 1
ATOM 569 N N . GLN A 1 73 ? 2.637 2.865 5.230 1.00 85.88 73 GLN A N 1
ATOM 570 C CA . GLN A 1 73 ? 2.099 1.988 6.260 1.00 85.88 73 GLN A CA 1
ATOM 571 C C . GLN A 1 73 ? 1.773 0.593 5.712 1.00 85.88 73 GLN A C 1
ATOM 573 O O . GLN A 1 73 ? 2.117 -0.406 6.339 1.00 85.88 73 GLN A O 1
ATOM 578 N N . ALA A 1 74 ? 1.214 0.503 4.504 1.00 86.31 74 ALA A N 1
ATOM 579 C CA . ALA A 1 74 ? 0.979 -0.765 3.816 1.00 86.31 74 ALA A CA 1
ATOM 580 C C . ALA A 1 74 ? 2.281 -1.550 3.587 1.00 86.31 74 ALA A C 1
ATOM 582 O O . ALA A 1 74 ? 2.322 -2.753 3.823 1.00 86.31 74 ALA A O 1
ATOM 583 N N . ASN A 1 75 ? 3.365 -0.864 3.210 1.00 87.19 75 ASN A N 1
ATOM 584 C CA . ASN A 1 75 ? 4.677 -1.488 3.016 1.00 87.19 75 ASN A CA 1
ATOM 585 C C . ASN A 1 75 ? 5.309 -1.997 4.325 1.00 87.19 75 ASN A C 1
ATOM 587 O O . ASN A 1 75 ? 6.151 -2.890 4.270 1.00 87.19 75 ASN A O 1
ATOM 591 N N . LYS A 1 76 ? 4.938 -1.435 5.486 1.00 84.25 76 LYS A N 1
ATOM 592 C CA . LYS A 1 76 ? 5.364 -1.949 6.801 1.00 84.25 76 LYS A CA 1
ATOM 593 C C . LYS A 1 76 ? 4.596 -3.209 7.196 1.00 84.25 76 LYS A C 1
ATOM 595 O O . LYS A 1 76 ? 5.164 -4.089 7.825 1.00 84.25 76 LYS A O 1
ATOM 600 N N . VAL A 1 77 ? 3.312 -3.266 6.852 1.00 83.44 77 VAL A N 1
ATOM 601 C CA . VAL A 1 77 ? 2.398 -4.325 7.297 1.00 83.44 77 VAL A CA 1
ATOM 602 C C . VAL A 1 77 ? 2.411 -5.543 6.372 1.00 83.44 77 VAL A C 1
ATOM 604 O O . VAL A 1 77 ? 2.271 -6.664 6.848 1.00 83.44 77 VAL A O 1
ATOM 607 N N . CYS A 1 78 ? 2.594 -5.353 5.063 1.00 83.94 78 CYS A N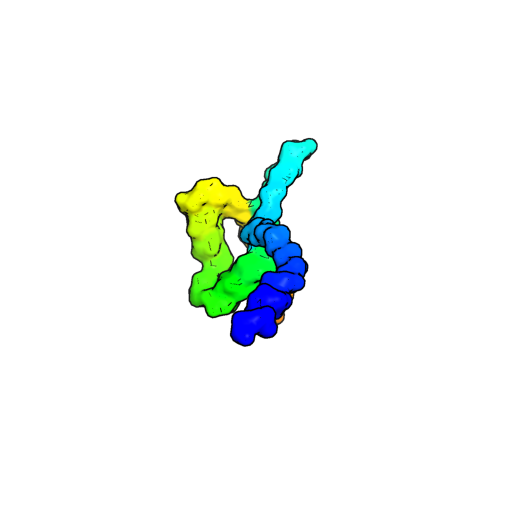 1
ATOM 608 C CA . CYS A 1 78 ? 2.537 -6.440 4.090 1.00 83.94 78 CYS A CA 1
ATOM 609 C C . CYS A 1 78 ? 3.784 -6.474 3.194 1.00 83.94 78 CYS A C 1
ATOM 611 O O . CYS A 1 78 ? 3.949 -5.670 2.272 1.00 83.94 78 CYS A O 1
ATOM 613 N N . ALA A 1 79 ? 4.656 -7.457 3.442 1.00 83.12 79 ALA A N 1
ATOM 614 C CA . ALA A 1 79 ? 5.892 -7.655 2.684 1.00 83.12 79 ALA A CA 1
ATOM 615 C C . ALA A 1 79 ? 5.638 -7.992 1.202 1.00 83.12 79 ALA A C 1
ATOM 617 O O . ALA A 1 79 ? 6.380 -7.536 0.332 1.00 83.12 79 ALA A O 1
ATOM 618 N N . ALA A 1 80 ? 4.562 -8.725 0.896 1.00 78.75 80 ALA A N 1
ATOM 619 C CA . ALA A 1 80 ? 4.173 -9.028 -0.482 1.00 78.75 80 ALA A CA 1
ATOM 620 C C . ALA A 1 80 ? 3.790 -7.754 -1.257 1.00 78.75 80 ALA A C 1
ATOM 622 O O . ALA A 1 80 ? 4.252 -7.549 -2.381 1.00 78.75 80 ALA A O 1
ATOM 623 N N . VAL A 1 81 ? 3.026 -6.851 -0.626 1.00 79.62 81 VAL A N 1
ATOM 624 C CA . VAL A 1 81 ? 2.686 -5.537 -1.199 1.00 79.62 81 VAL A CA 1
ATOM 625 C C . VAL A 1 81 ? 3.944 -4.697 -1.407 1.00 79.62 81 VAL A C 1
ATOM 627 O O . VAL A 1 81 ? 4.104 -4.092 -2.466 1.00 79.62 81 VAL A O 1
ATOM 630 N N . LYS A 1 82 ? 4.878 -4.704 -0.448 1.00 86.44 82 LYS A N 1
ATOM 631 C CA . LYS A 1 82 ? 6.170 -4.022 -0.601 1.00 86.44 82 LYS A CA 1
ATOM 632 C C . LYS A 1 82 ? 6.939 -4.533 -1.828 1.00 86.44 82 LYS A C 1
ATOM 634 O O . LYS A 1 82 ? 7.346 -3.723 -2.658 1.00 86.44 82 LYS A O 1
ATOM 639 N N . CYS A 1 83 ? 7.073 -5.851 -1.980 1.00 84.81 83 CYS A N 1
ATOM 640 C CA . CYS A 1 83 ? 7.773 -6.462 -3.113 1.00 84.81 83 CYS A CA 1
ATOM 641 C C . CYS A 1 83 ? 7.126 -6.100 -4.461 1.00 84.81 83 CYS A C 1
ATOM 643 O O . CYS A 1 83 ? 7.818 -5.731 -5.412 1.00 84.81 83 CYS A O 1
ATOM 645 N N . LEU A 1 84 ? 5.794 -6.161 -4.543 1.00 84.25 84 LEU A N 1
ATOM 646 C CA . LEU A 1 84 ? 5.052 -5.801 -5.752 1.00 84.25 84 LEU A CA 1
ATOM 647 C C . LEU A 1 84 ? 5.263 -4.330 -6.127 1.00 84.25 84 LEU A C 1
ATOM 649 O O . LEU A 1 84 ? 5.511 -4.018 -7.293 1.00 84.25 84 LEU A O 1
ATOM 653 N N . ASN A 1 85 ? 5.231 -3.432 -5.143 1.00 86.06 85 ASN A N 1
ATOM 654 C CA . ASN A 1 85 ? 5.472 -2.008 -5.363 1.00 86.06 85 ASN A CA 1
ATOM 655 C C . ASN A 1 85 ? 6.889 -1.727 -5.859 1.00 86.06 85 ASN A C 1
ATOM 657 O O . ASN A 1 85 ? 7.065 -0.948 -6.792 1.00 86.06 85 ASN A O 1
ATOM 661 N N . GLU A 1 86 ? 7.897 -2.367 -5.269 1.00 90.12 86 GLU A N 1
ATOM 662 C CA . GLU A 1 86 ? 9.291 -2.218 -5.695 1.00 90.12 86 GLU A CA 1
ATOM 663 C C . GLU A 1 86 ? 9.490 -2.707 -7.134 1.00 90.12 86 GLU A C 1
ATOM 665 O O . GLU A 1 86 ? 10.093 -1.998 -7.942 1.00 90.12 86 GLU A O 1
ATOM 670 N N . LYS A 1 87 ? 8.910 -3.861 -7.494 1.00 89.31 87 LYS A N 1
ATOM 671 C CA . LYS A 1 87 ? 8.933 -4.385 -8.871 1.00 89.31 87 LYS A CA 1
ATOM 672 C C . LYS A 1 87 ? 8.242 -3.445 -9.858 1.00 89.31 87 LYS A C 1
ATOM 674 O O . LYS A 1 87 ? 8.801 -3.152 -10.914 1.00 89.31 87 LYS A O 1
ATOM 679 N N . SER A 1 88 ? 7.061 -2.941 -9.503 1.00 91.06 88 SER A N 1
ATOM 680 C CA . SER A 1 88 ? 6.310 -1.988 -10.327 1.00 91.06 88 SER A CA 1
ATOM 681 C C . SER A 1 88 ? 7.101 -0.694 -10.550 1.00 91.06 88 SER A C 1
ATOM 683 O O . SER A 1 88 ? 7.272 -0.248 -11.684 1.00 91.06 88 SER A O 1
ATOM 685 N N . MET A 1 89 ? 7.693 -0.134 -9.491 1.00 89.44 89 MET A N 1
ATOM 686 C CA . MET A 1 89 ? 8.526 1.067 -9.591 1.00 89.44 89 MET A CA 1
ATOM 687 C C . MET A 1 89 ? 9.802 0.838 -10.397 1.00 89.44 89 MET A C 1
ATOM 689 O O . MET A 1 89 ? 10.207 1.721 -11.153 1.00 89.44 89 MET A O 1
ATOM 693 N N . ALA A 1 90 ? 10.422 -0.337 -10.287 1.00 92.06 90 ALA A N 1
ATOM 694 C CA . ALA A 1 90 ? 11.565 -0.699 -11.116 1.00 92.06 90 ALA A CA 1
ATOM 695 C C . ALA A 1 90 ? 11.186 -0.777 -12.604 1.00 92.06 90 ALA A C 1
ATOM 697 O O . ALA A 1 90 ? 11.916 -0.251 -13.443 1.00 92.06 90 ALA A O 1
ATOM 698 N N . ALA A 1 91 ? 10.038 -1.378 -12.935 1.00 91.50 91 ALA A N 1
ATOM 699 C CA . ALA A 1 91 ? 9.531 -1.439 -14.306 1.00 91.50 91 ALA A CA 1
ATOM 700 C C . ALA A 1 91 ? 9.217 -0.042 -14.863 1.00 91.50 91 ALA A C 1
ATOM 702 O O . ALA A 1 91 ? 9.665 0.305 -15.954 1.00 91.50 91 ALA A O 1
ATOM 703 N N . ILE A 1 92 ? 8.531 0.796 -14.081 1.00 91.75 92 ILE A N 1
ATOM 704 C CA . ILE A 1 92 ? 8.212 2.176 -14.468 1.00 91.75 92 ILE A CA 1
ATOM 705 C C . ILE A 1 92 ? 9.490 2.985 -14.716 1.00 91.75 92 ILE A C 1
ATOM 707 O O . ILE A 1 92 ? 9.584 3.673 -15.728 1.00 91.75 92 ILE A O 1
ATOM 711 N N . ARG A 1 93 ? 10.508 2.862 -13.853 1.00 92.31 93 ARG A N 1
ATOM 712 C CA . ARG A 1 93 ? 11.806 3.526 -14.068 1.00 92.31 93 ARG A CA 1
ATOM 713 C C . ARG A 1 93 ? 12.473 3.087 -15.366 1.00 92.31 93 ARG A C 1
ATOM 715 O O . ARG A 1 93 ? 12.964 3.942 -16.092 1.00 92.31 93 ARG A O 1
ATOM 722 N N . LYS A 1 94 ? 12.481 1.786 -15.671 1.00 92.00 94 LYS A N 1
ATOM 723 C CA . LYS A 1 94 ? 13.046 1.276 -16.931 1.00 92.00 94 LYS A CA 1
ATOM 724 C C . LYS A 1 94 ? 12.327 1.862 -18.146 1.00 92.00 94 LYS A C 1
ATOM 726 O O . LYS A 1 94 ? 12.989 2.311 -19.074 1.00 92.00 94 LYS A O 1
ATOM 731 N N . ASN A 1 95 ? 10.997 1.922 -18.105 1.00 91.31 95 ASN A N 1
ATOM 732 C CA . ASN A 1 95 ? 10.198 2.495 -19.188 1.00 91.31 95 ASN A CA 1
ATOM 733 C C . ASN A 1 95 ? 10.465 3.994 -19.373 1.00 91.31 95 ASN A C 1
ATOM 735 O O . ASN A 1 95 ? 10.621 4.443 -20.502 1.00 91.31 95 ASN A O 1
ATOM 739 N N . LEU A 1 96 ? 10.570 4.755 -18.281 1.00 92.75 96 LEU A N 1
ATOM 740 C CA . LEU A 1 96 ? 10.894 6.184 -18.341 1.00 92.75 96 LEU A CA 1
ATOM 741 C C . LEU A 1 96 ? 12.289 6.435 -18.922 1.00 92.75 96 LEU A C 1
ATOM 743 O O . LEU A 1 96 ? 12.456 7.337 -19.733 1.00 92.75 96 LEU A O 1
ATOM 747 N N . VAL A 1 97 ? 13.285 5.628 -18.545 1.00 92.69 97 VAL A N 1
ATOM 748 C CA . VAL A 1 97 ? 14.632 5.714 -19.135 1.00 92.69 97 VAL A CA 1
ATOM 749 C C . VAL A 1 97 ? 14.581 5.434 -20.637 1.00 92.69 97 VAL A C 1
ATOM 751 O O . VAL A 1 97 ? 15.180 6.176 -21.406 1.00 92.69 97 VAL A O 1
ATOM 754 N N . ALA A 1 98 ? 13.835 4.410 -21.058 1.00 89.81 98 ALA A N 1
ATOM 755 C CA . ALA A 1 98 ? 13.676 4.084 -22.472 1.00 89.81 98 ALA A CA 1
ATOM 756 C C . ALA A 1 98 ? 12.982 5.208 -23.263 1.00 89.81 98 ALA A C 1
ATOM 758 O O . ALA A 1 98 ? 13.415 5.520 -24.365 1.00 89.81 98 ALA A O 1
ATOM 759 N N . GLN A 1 99 ? 11.948 5.840 -22.699 1.00 88.75 99 GLN A N 1
ATOM 760 C CA . GLN A 1 99 ? 11.255 6.976 -23.321 1.00 88.75 99 GLN A CA 1
ATOM 761 C C . GLN A 1 99 ? 12.147 8.216 -23.419 1.00 88.75 99 GLN A C 1
ATOM 763 O O . GLN A 1 99 ? 12.188 8.863 -24.458 1.00 88.75 99 GLN A O 1
ATOM 768 N N . ASN A 1 100 ? 12.900 8.526 -22.363 1.00 88.75 100 ASN A N 1
ATOM 769 C CA . ASN A 1 100 ? 13.806 9.674 -22.357 1.00 88.75 100 ASN A CA 1
ATOM 770 C C . ASN A 1 100 ? 14.997 9.498 -23.307 1.00 88.75 100 ASN A C 1
ATOM 772 O O . ASN A 1 100 ? 15.570 10.489 -23.728 1.00 88.75 100 ASN A O 1
ATOM 776 N N . ALA A 1 101 ? 15.378 8.262 -23.638 1.00 82.31 101 ALA A N 1
ATOM 777 C CA . ALA A 1 101 ? 16.428 7.982 -24.616 1.00 82.31 101 ALA A CA 1
ATOM 778 C C . ALA A 1 101 ? 15.969 8.155 -26.080 1.00 82.31 101 ALA A C 1
ATOM 780 O O . ALA A 1 101 ? 16.792 8.053 -26.985 1.00 82.31 101 ALA A O 1
ATOM 781 N N . GLN A 1 102 ? 14.669 8.363 -26.318 1.00 75.56 102 GLN A N 1
ATOM 782 C CA . GLN A 1 102 ? 14.076 8.572 -27.647 1.00 75.56 102 GLN A CA 1
ATOM 783 C C . GLN A 1 102 ? 13.821 10.055 -27.971 1.00 75.56 102 GLN A C 1
ATOM 785 O O . GLN A 1 102 ? 13.312 10.355 -29.050 1.00 75.56 102 GLN A O 1
ATOM 790 N N . ILE A 1 103 ? 14.138 10.957 -27.038 1.00 61.06 103 ILE A N 1
ATOM 791 C CA . ILE A 1 103 ? 14.014 12.418 -27.151 1.00 61.06 103 ILE A CA 1
ATOM 792 C C . ILE A 1 103 ? 15.421 13.001 -27.259 1.00 61.06 103 ILE A C 1
ATOM 794 O O . ILE A 1 103 ? 15.605 13.920 -28.085 1.00 61.06 103 ILE A O 1
#

Radius of gyration: 20.83 Å; chains: 1; bounding box: 36×47×73 Å

InterPro domains:
  IPR049012 Mutator-like transposase domain [PF20700] (21-96)

Sequence (103 aa):
MEREAEMYQMPICWQALKLFNEVNTKGKRRRSAEINIGFQIGVASTSFGNTSSRRIMNTSNIIAPTPNAMQKQANKVCAAVKCLNEKSMAAIRKNLVAQNAQI

Foldseek 3Di:
DPPPPPPPPDPPVPPPPPQWDDDDPPDPDDDAIAGDLVVLLVQVPDPDHPVVVQVVCVVVVHRGGDPVNSLVSNVVNDVVSVVVVVVVVVVVVVVVVVVVVVD